Protein AF-A0A8B3FJ17-F1 (afdb_monomer_lite)

Structure (mmCIF, N/CA/C/O backbone):
data_AF-A0A8B3FJ17-F1
#
_entry.id   AF-A0A8B3FJ17-F1
#
loop_
_atom_site.group_PDB
_atom_site.id
_atom_site.type_symbol
_atom_site.label_atom_id
_atom_site.label_alt_id
_atom_site.label_comp_id
_atom_site.label_asym_id
_atom_site.label_entity_id
_atom_site.label_seq_id
_atom_site.pdbx_PDB_ins_code
_atom_site.Cartn_x
_atom_site.Cartn_y
_atom_site.Cartn_z
_atom_site.occupancy
_atom_site.B_iso_or_equiv
_atom_site.auth_seq_id
_atom_site.auth_comp_id
_atom_site.auth_asym_id
_atom_site.auth_atom_id
_atom_site.pdbx_PDB_model_num
ATOM 1 N N . MET A 1 1 ? -1.908 -9.392 -27.561 1.00 45.31 1 MET A N 1
ATOM 2 C CA . MET A 1 1 ? -1.127 -8.483 -26.697 1.00 45.31 1 MET A CA 1
ATOM 3 C C . MET A 1 1 ? -0.615 -7.382 -27.611 1.00 45.31 1 MET A C 1
ATOM 5 O O . MET A 1 1 ? 0.133 -7.707 -28.519 1.00 45.31 1 MET A O 1
ATOM 9 N N . THR A 1 2 ? -1.116 -6.150 -27.501 1.00 47.72 2 THR A N 1
ATOM 10 C CA . THR A 1 2 ? -0.801 -5.062 -28.456 1.00 47.72 2 THR A CA 1
ATOM 11 C C . THR A 1 2 ? 0.356 -4.161 -28.023 1.00 47.72 2 THR A C 1
ATOM 13 O O . THR A 1 2 ? 0.663 -3.226 -28.742 1.00 47.72 2 THR A O 1
ATOM 16 N N . GLY A 1 3 ? 1.047 -4.476 -26.920 1.00 46.75 3 GLY A N 1
ATOM 17 C CA . GLY A 1 3 ? 2.439 -4.054 -26.719 1.00 46.75 3 GLY A CA 1
ATOM 18 C C . GLY A 1 3 ? 2.721 -2.548 -26.733 1.00 46.75 3 GLY A C 1
ATOM 19 O O . GLY A 1 3 ? 3.789 -2.165 -27.193 1.00 46.75 3 GLY A O 1
ATOM 20 N N . GLU A 1 4 ? 1.822 -1.709 -26.214 1.00 52.19 4 GLU A N 1
ATOM 21 C CA . GLU A 1 4 ? 2.132 -0.307 -25.905 1.00 52.19 4 GLU A CA 1
ATOM 22 C C . GLU A 1 4 ? 1.683 0.021 -24.474 1.00 52.19 4 GLU A C 1
ATOM 24 O O . GLU A 1 4 ? 0.507 -0.121 -24.136 1.00 52.19 4 GLU A O 1
ATOM 29 N N . GLY A 1 5 ? 2.638 0.435 -23.632 1.00 65.00 5 GLY A N 1
ATOM 30 C CA . GLY A 1 5 ? 2.439 0.776 -22.219 1.00 65.00 5 GLY A CA 1
ATOM 31 C C . GLY A 1 5 ? 3.121 -0.185 -21.239 1.00 65.00 5 GLY A C 1
ATOM 32 O O . GLY A 1 5 ? 3.568 -1.268 -21.609 1.00 65.00 5 GLY A O 1
ATOM 33 N N . LEU A 1 6 ? 3.202 0.230 -19.971 1.00 65.81 6 LEU A N 1
ATOM 34 C CA . LEU A 1 6 ? 3.550 -0.656 -18.855 1.00 65.81 6 LEU A CA 1
ATOM 35 C C . LEU A 1 6 ? 2.485 -1.763 -18.832 1.00 65.81 6 LEU A C 1
ATOM 37 O O . LEU A 1 6 ? 1.297 -1.460 -18.947 1.00 65.81 6 LEU A O 1
ATOM 41 N N . ASN A 1 7 ? 2.872 -3.031 -18.773 1.00 80.75 7 ASN A N 1
ATOM 42 C CA . ASN A 1 7 ? 1.971 -4.186 -18.878 1.00 80.75 7 ASN A CA 1
ATOM 43 C C . ASN A 1 7 ? 1.088 -4.387 -17.628 1.00 80.75 7 ASN A C 1
ATOM 45 O O . ASN A 1 7 ? 1.126 -5.427 -16.977 1.00 80.75 7 ASN A O 1
ATOM 49 N N . TRP A 1 8 ? 0.284 -3.379 -17.297 1.00 85.19 8 TRP A N 1
ATOM 50 C CA . TRP A 1 8 ? -0.555 -3.325 -16.110 1.00 85.19 8 TRP A CA 1
ATOM 51 C C . TRP A 1 8 ? -1.556 -4.480 -16.026 1.00 85.19 8 TRP A C 1
ATOM 53 O O . TRP A 1 8 ? -2.233 -4.819 -17.000 1.00 85.19 8 TRP A O 1
ATOM 63 N N . GLU A 1 9 ? -1.718 -5.003 -14.814 1.00 84.81 9 GLU A N 1
ATOM 64 C CA . GLU A 1 9 ? -2.832 -5.870 -14.435 1.00 84.81 9 GLU A CA 1
ATOM 65 C C . GLU A 1 9 ? -3.847 -5.087 -13.584 1.00 84.81 9 GLU A C 1
ATOM 67 O O . GLU A 1 9 ? -3.548 -4.026 -13.029 1.00 84.81 9 GLU A O 1
ATOM 72 N N . SER A 1 10 ? -5.083 -5.587 -13.520 1.00 83.94 10 SER A N 1
ATOM 73 C CA . SER A 1 10 ? -6.116 -4.999 -12.660 1.00 83.94 10 SER A CA 1
ATOM 74 C C . SER A 1 10 ? -5.854 -5.328 -11.190 1.00 83.94 10 SER A C 1
ATOM 76 O O . SER A 1 10 ? -5.374 -6.411 -10.864 1.00 83.94 10 SER A O 1
ATOM 78 N N . PHE A 1 11 ? -6.214 -4.405 -10.295 1.00 84.44 11 PHE A N 1
ATOM 79 C CA . PHE A 1 11 ? -6.176 -4.657 -8.857 1.00 84.44 11 PHE A CA 1
ATOM 80 C C . PHE A 1 11 ? -7.441 -5.380 -8.414 1.00 84.44 11 PHE A C 1
ATOM 82 O O . PHE A 1 11 ? -8.500 -4.770 -8.247 1.00 84.44 11 PHE A O 1
ATOM 89 N N . ASP A 1 12 ? -7.315 -6.685 -8.206 1.00 84.06 12 ASP A N 1
ATOM 90 C CA . ASP A 1 12 ? -8.397 -7.493 -7.668 1.00 84.06 12 ASP A CA 1
ATOM 91 C C . ASP A 1 12 ? -8.483 -7.292 -6.157 1.00 84.06 12 ASP A C 1
ATOM 93 O O . ASP A 1 12 ? -7.520 -7.520 -5.419 1.00 84.06 12 ASP A O 1
ATOM 97 N N . PHE A 1 13 ? -9.657 -6.873 -5.685 1.00 84.88 13 PHE A N 1
ATOM 98 C CA . PHE A 1 13 ? -9.923 -6.690 -4.266 1.00 84.88 13 PHE A CA 1
ATOM 99 C C . PHE A 1 13 ? -11.238 -7.327 -3.836 1.00 84.88 13 PHE A C 1
ATOM 101 O O . PHE A 1 13 ? -12.189 -7.487 -4.598 1.00 84.88 13 PHE A O 1
ATOM 108 N N . THR A 1 14 ? -11.291 -7.664 -2.556 1.00 80.94 14 THR A N 1
ATOM 109 C CA . THR A 1 14 ? -12.463 -8.188 -1.874 1.00 80.94 14 THR A CA 1
ATOM 110 C C . THR A 1 14 ? -12.806 -7.281 -0.702 1.00 80.94 14 THR A C 1
ATOM 112 O O . THR A 1 14 ? -11.935 -6.816 0.040 1.00 80.94 14 THR A O 1
ATOM 115 N N . LEU A 1 15 ? -14.102 -7.026 -0.539 1.00 79.12 15 LEU A N 1
ATOM 116 C CA . LEU A 1 15 ? -14.660 -6.341 0.620 1.00 79.12 15 LEU A CA 1
ATOM 117 C C . LEU A 1 15 ? -15.357 -7.398 1.472 1.00 79.12 15 LEU A C 1
ATOM 119 O O . LEU A 1 15 ? -16.231 -8.111 0.971 1.00 79.12 15 LEU A O 1
ATOM 123 N N . ASN A 1 16 ? -15.016 -7.516 2.757 1.00 68.06 16 ASN A N 1
ATOM 124 C CA . ASN A 1 16 ? -15.830 -8.346 3.637 1.00 68.06 16 ASN A CA 1
ATOM 125 C C . ASN A 1 16 ? -17.016 -7.523 4.138 1.00 68.06 16 ASN A C 1
ATOM 127 O O . ASN A 1 16 ? -16.906 -6.705 5.043 1.00 68.06 16 ASN A O 1
ATOM 131 N N . VAL A 1 17 ? -18.182 -7.796 3.551 1.00 59.09 17 VAL A N 1
ATOM 132 C CA . VAL A 1 17 ? -19.466 -7.138 3.858 1.00 59.09 17 VAL A CA 1
ATOM 133 C C . VAL A 1 17 ? -19.971 -7.471 5.273 1.00 59.09 17 VAL A C 1
ATOM 135 O O . VAL A 1 17 ? -20.903 -6.852 5.778 1.00 59.09 17 VAL A O 1
ATOM 138 N N . LYS A 1 18 ? -19.361 -8.448 5.958 1.00 62.88 18 LYS A N 1
ATOM 139 C CA . LYS A 1 18 ? -19.692 -8.743 7.355 1.00 62.88 18 LYS A CA 1
ATOM 140 C C . LYS A 1 18 ? -19.047 -7.702 8.260 1.00 62.88 18 LYS A C 1
ATOM 142 O O . LYS A 1 18 ? -17.852 -7.779 8.541 1.00 62.88 18 LYS A O 1
ATOM 147 N N . THR A 1 19 ? -19.867 -6.776 8.751 1.00 60.88 19 THR A N 1
ATOM 148 C CA . THR A 1 19 ? -19.503 -5.858 9.830 1.00 60.88 19 THR A CA 1
ATOM 149 C C . THR A 1 19 ? -18.885 -6.661 10.969 1.00 60.88 19 THR A C 1
ATOM 151 O O . THR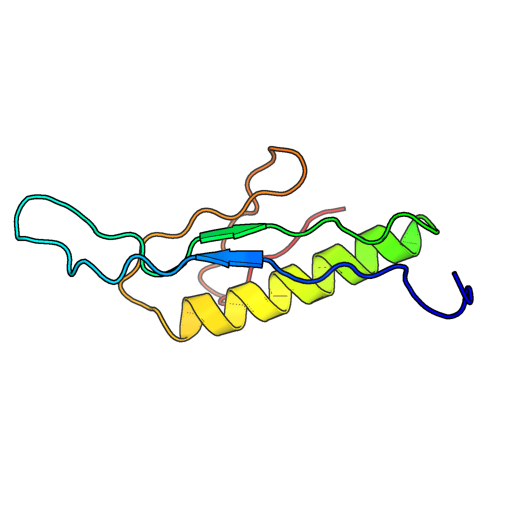 A 1 19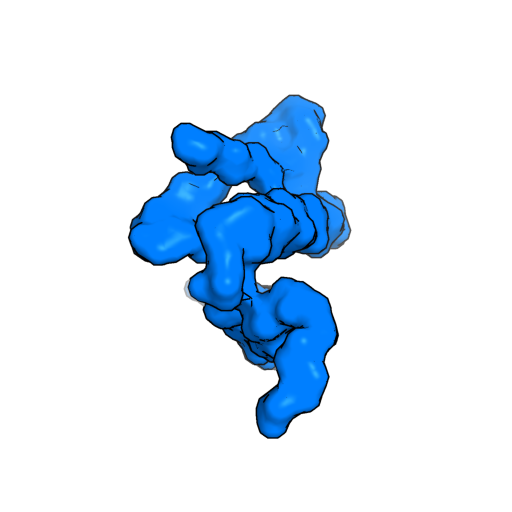 ? -19.478 -7.636 11.445 1.00 60.88 19 THR A O 1
ATOM 154 N N . GLY A 1 20 ? -17.672 -6.283 11.374 1.00 63.03 20 GLY A N 1
ATOM 155 C CA . GLY A 1 20 ? -17.045 -6.857 12.557 1.00 63.03 20 GLY A CA 1
ATOM 156 C C . GLY A 1 20 ? -17.982 -6.742 13.760 1.00 63.03 20 GLY A C 1
ATOM 157 O O . GLY A 1 20 ? -18.777 -5.807 13.853 1.00 63.03 20 GLY A O 1
ATOM 158 N N . ASN A 1 21 ? -17.919 -7.705 14.672 1.00 68.88 21 ASN A N 1
ATOM 159 C CA . ASN A 1 21 ? -18.592 -7.582 15.961 1.00 68.88 21 ASN A CA 1
ATOM 160 C C . ASN A 1 21 ? -17.566 -7.188 17.029 1.00 68.88 21 ASN A C 1
ATOM 162 O O . ASN A 1 21 ? -16.368 -7.108 16.756 1.00 68.88 21 ASN A O 1
ATOM 166 N N . VAL A 1 22 ? -18.024 -6.989 18.263 1.00 66.56 22 VAL A N 1
ATOM 167 C CA . VAL A 1 22 ? -17.165 -6.639 19.409 1.00 66.56 22 VAL A CA 1
ATOM 168 C C . VAL A 1 22 ? -15.992 -7.610 19.650 1.00 66.56 22 VAL A C 1
ATOM 170 O O . VAL A 1 22 ? -15.056 -7.251 20.354 1.00 66.56 22 VAL A O 1
ATOM 173 N N . PHE A 1 23 ? -15.992 -8.805 19.042 1.00 68.81 23 PHE A N 1
ATOM 174 C CA . PHE A 1 23 ? -14.949 -9.826 19.192 1.00 68.81 23 PHE A CA 1
ATOM 175 C C . PHE A 1 23 ? -14.157 -10.129 17.907 1.00 68.81 23 PHE A C 1
ATOM 177 O O . PHE A 1 23 ? -13.215 -10.921 17.952 1.00 68.81 23 PHE A O 1
ATOM 184 N N . ARG A 1 24 ? -14.511 -9.548 16.752 1.00 68.19 24 ARG A N 1
ATOM 185 C CA . ARG A 1 24 ? -13.830 -9.804 15.471 1.00 68.19 24 ARG A CA 1
ATOM 186 C C . ARG A 1 24 ? -13.725 -8.546 14.625 1.00 68.19 24 ARG A C 1
ATOM 188 O O . ARG A 1 24 ? -14.736 -7.985 14.211 1.00 68.19 24 ARG A O 1
ATOM 195 N N . LYS A 1 25 ? -12.488 -8.190 14.274 1.00 73.56 25 LYS A N 1
ATOM 196 C CA . LYS A 1 25 ? -12.200 -7.207 13.227 1.00 73.56 25 LYS A CA 1
ATOM 197 C C . LYS A 1 25 ? -12.609 -7.787 11.869 1.00 73.56 25 LYS A C 1
ATOM 199 O O . LYS A 1 25 ? -12.244 -8.916 11.544 1.00 73.56 25 LYS A O 1
ATOM 204 N N . GLY A 1 26 ? -13.396 -7.030 11.111 1.00 78.56 26 GLY A N 1
ATOM 205 C CA . GLY A 1 26 ? -13.701 -7.336 9.714 1.00 78.56 26 GLY A CA 1
ATOM 206 C C . GLY A 1 26 ? -12.592 -6.824 8.796 1.00 78.56 26 GLY A C 1
ATOM 207 O O . GLY A 1 26 ? -11.894 -5.871 9.135 1.00 78.56 26 GLY A O 1
ATOM 208 N N . ILE A 1 27 ? -12.432 -7.449 7.632 1.00 84.06 27 ILE A N 1
ATOM 209 C CA . ILE A 1 27 ? -11.531 -6.953 6.585 1.00 84.06 27 ILE A CA 1
ATOM 210 C C . ILE A 1 27 ? -12.309 -5.941 5.744 1.00 84.06 27 ILE A C 1
ATOM 212 O O . ILE A 1 27 ? -13.225 -6.313 5.014 1.00 84.06 27 ILE A O 1
ATOM 216 N N . VAL A 1 28 ? -11.941 -4.666 5.833 1.00 86.31 28 VAL A N 1
ATOM 217 C CA . VAL A 1 28 ? -12.580 -3.620 5.022 1.00 86.31 28 VAL A CA 1
ATOM 218 C C . VAL A 1 28 ? -12.176 -3.760 3.557 1.00 86.31 28 VAL A C 1
ATOM 220 O O . VAL A 1 28 ? -13.041 -3.765 2.690 1.00 86.31 28 VAL A O 1
ATOM 223 N N . LEU A 1 29 ? -10.880 -3.938 3.296 1.00 87.75 29 LEU A N 1
ATOM 224 C CA . LEU A 1 29 ? -10.302 -4.044 1.961 1.00 87.75 29 LEU A CA 1
ATOM 225 C C . LEU A 1 29 ? -9.133 -5.035 1.990 1.00 87.75 29 LEU A C 1
ATOM 227 O O . LEU A 1 29 ? -8.280 -4.961 2.872 1.00 87.75 29 LEU A O 1
ATOM 231 N N . SER A 1 30 ? -9.086 -5.955 1.030 1.00 90.75 30 SER A N 1
ATOM 232 C CA . SER A 1 30 ? -7.928 -6.821 0.791 1.00 90.75 30 SER A CA 1
ATOM 233 C C . SER A 1 30 ? -7.834 -7.146 -0.689 1.00 90.75 30 SER A C 1
ATOM 235 O O . SER A 1 30 ? -8.838 -7.504 -1.298 1.00 90.75 30 SER A O 1
ATOM 237 N N . GLY A 1 31 ? -6.644 -7.017 -1.262 1.00 91.69 31 GLY A N 1
ATOM 238 C CA . GLY A 1 31 ? -6.414 -7.263 -2.675 1.00 91.69 31 GLY A CA 1
ATOM 239 C C . GLY A 1 31 ? -4.935 -7.321 -3.008 1.00 91.69 31 GLY A C 1
ATOM 240 O O . GLY A 1 31 ? -4.084 -7.098 -2.142 1.00 91.69 31 GLY A O 1
ATOM 241 N N . SER A 1 32 ? -4.648 -7.629 -4.264 1.00 92.31 32 SER A N 1
ATOM 242 C CA . SER A 1 32 ? -3.295 -7.676 -4.806 1.00 92.31 32 SER A CA 1
ATOM 243 C C . SER A 1 32 ? -3.322 -7.464 -6.312 1.00 92.31 32 SER A C 1
ATOM 245 O O . SER A 1 32 ? -4.313 -7.762 -6.971 1.00 92.31 32 SER A O 1
ATOM 247 N N . THR A 1 33 ? -2.197 -7.024 -6.855 1.00 91.50 33 THR A N 1
ATOM 248 C CA . THR A 1 33 ? -1.941 -6.949 -8.293 1.00 91.50 33 THR A CA 1
ATOM 249 C C . THR A 1 33 ? -0.496 -7.337 -8.547 1.00 91.50 33 THR A C 1
ATOM 251 O O . THR A 1 33 ? 0.337 -7.250 -7.638 1.00 91.50 33 THR A O 1
ATOM 254 N N . LYS A 1 34 ? -0.182 -7.718 -9.782 1.00 90.94 34 LYS A N 1
ATOM 255 C CA . LYS A 1 34 ? 1.208 -7.779 -10.226 1.00 90.94 34 LYS A CA 1
ATOM 256 C C . LYS A 1 34 ? 1.696 -6.387 -10.601 1.00 90.94 34 LYS A C 1
ATOM 258 O O . LYS A 1 34 ? 0.918 -5.550 -11.071 1.00 90.94 34 LYS A O 1
ATOM 263 N N . LEU A 1 35 ? 2.978 -6.147 -10.350 1.00 89.62 35 LEU A N 1
ATOM 264 C CA . LEU A 1 35 ? 3.664 -4.977 -10.876 1.00 89.62 35 LEU A CA 1
ATOM 265 C C . LEU A 1 35 ? 3.963 -5.197 -12.362 1.00 89.62 35 LEU A C 1
ATOM 267 O O . LEU A 1 35 ? 4.157 -6.345 -12.768 1.00 89.62 35 LEU A O 1
ATOM 271 N N . PRO A 1 36 ? 4.016 -4.121 -13.161 1.00 88.56 36 PRO A N 1
ATOM 272 C CA . PRO A 1 36 ? 4.576 -4.199 -14.496 1.00 88.56 36 PRO A CA 1
ATOM 273 C C . PRO A 1 36 ? 6.008 -4.743 -14.447 1.00 88.56 36 PRO A C 1
ATOM 275 O O . PRO A 1 36 ? 6.793 -4.331 -13.597 1.00 88.56 36 PRO A O 1
ATOM 278 N N . ASP A 1 37 ? 6.345 -5.653 -15.353 1.00 84.62 37 ASP A N 1
ATOM 279 C CA . ASP A 1 37 ? 7.647 -6.334 -15.412 1.00 84.62 37 ASP A CA 1
ATOM 280 C C . ASP A 1 37 ? 8.268 -6.310 -16.818 1.00 84.62 37 ASP A C 1
ATOM 282 O O . ASP A 1 37 ? 9.271 -6.970 -17.083 1.00 84.62 37 ASP A O 1
ATOM 286 N N . ASN A 1 38 ? 7.688 -5.531 -17.736 1.00 84.00 38 ASN A N 1
ATOM 287 C CA . ASN A 1 38 ? 8.158 -5.452 -19.115 1.00 84.00 38 ASN A CA 1
ATOM 288 C C . ASN A 1 38 ? 9.465 -4.651 -19.293 1.00 84.00 38 ASN A C 1
ATOM 290 O O . ASN A 1 38 ? 10.071 -4.735 -20.360 1.00 84.00 38 ASN A O 1
ATOM 294 N N . ASP A 1 39 ? 9.875 -3.881 -18.282 1.00 84.06 39 ASP A N 1
ATOM 295 C CA . ASP A 1 39 ? 11.165 -3.184 -18.172 1.00 84.06 39 ASP A CA 1
ATOM 296 C C . ASP A 1 39 ? 11.477 -2.899 -16.683 1.00 84.06 39 ASP A C 1
ATOM 298 O O . ASP A 1 39 ? 10.563 -2.855 -15.860 1.00 84.06 39 ASP A O 1
ATOM 302 N N . GLU A 1 40 ? 12.743 -2.685 -16.309 1.00 78.88 40 GLU A N 1
ATOM 303 C CA . GLU A 1 40 ? 13.135 -2.437 -14.906 1.00 78.88 40 GLU A CA 1
ATOM 304 C C . GLU A 1 40 ? 12.479 -1.163 -14.349 1.00 78.88 40 GLU A C 1
ATOM 306 O O . GLU A 1 40 ? 11.963 -1.144 -13.229 1.00 78.88 40 GLU A O 1
ATOM 311 N N . GLU A 1 41 ? 12.425 -0.104 -15.159 1.00 87.12 41 GLU A N 1
ATOM 312 C CA . GLU A 1 41 ? 11.777 1.151 -14.772 1.00 87.12 41 GLU A CA 1
ATOM 313 C C . GLU A 1 41 ? 10.255 0.979 -14.637 1.00 87.12 41 GLU A C 1
ATOM 315 O O . GLU A 1 41 ? 9.604 1.677 -13.855 1.00 87.12 41 GLU A O 1
ATOM 320 N N . ALA A 1 42 ? 9.674 0.001 -15.341 1.00 87.44 42 ALA A N 1
ATOM 321 C CA . ALA A 1 42 ? 8.243 -0.260 -15.300 1.00 87.44 42 ALA A CA 1
ATOM 322 C C . ALA A 1 42 ? 7.780 -0.741 -13.920 1.00 87.44 42 ALA A C 1
ATOM 324 O O . ALA A 1 42 ? 6.766 -0.260 -13.403 1.00 87.44 42 ALA A O 1
ATOM 325 N N . ALA A 1 43 ? 8.555 -1.635 -13.301 1.00 88.00 43 ALA A N 1
ATOM 326 C CA . ALA A 1 43 ? 8.287 -2.126 -11.954 1.00 88.00 43 ALA A CA 1
ATOM 327 C C . ALA A 1 43 ? 8.370 -0.996 -10.923 1.00 88.00 43 ALA A C 1
ATOM 329 O O . ALA A 1 43 ? 7.516 -0.895 -10.037 1.00 88.00 43 ALA A O 1
ATOM 330 N N . TRP A 1 44 ? 9.355 -0.105 -11.073 1.00 88.75 44 TRP A N 1
ATOM 331 C CA . TRP A 1 44 ? 9.534 1.043 -10.188 1.00 88.75 44 TRP A CA 1
ATOM 332 C C . TRP A 1 44 ? 8.381 2.052 -10.297 1.00 88.75 44 TRP A C 1
ATOM 334 O O . TRP A 1 44 ? 7.792 2.421 -9.277 1.00 88.75 44 TRP A O 1
ATOM 344 N N . ILE A 1 45 ? 7.978 2.426 -11.517 1.00 90.31 45 ILE A N 1
ATOM 345 C CA . ILE A 1 45 ? 6.808 3.291 -11.752 1.00 90.31 45 ILE A CA 1
ATOM 346 C C . ILE A 1 45 ? 5.536 2.643 -11.184 1.00 90.31 45 ILE A C 1
ATOM 348 O O . ILE A 1 45 ? 4.731 3.308 -10.526 1.00 90.31 45 ILE A O 1
ATOM 352 N N . GLY A 1 46 ? 5.372 1.333 -11.394 1.00 90.44 46 GLY A N 1
ATOM 353 C CA . GLY A 1 46 ? 4.285 0.539 -10.828 1.00 90.44 46 GLY A CA 1
ATOM 354 C C . GLY A 1 46 ? 4.212 0.622 -9.310 1.00 90.44 46 GLY A C 1
ATOM 355 O O . GLY A 1 46 ? 3.158 0.909 -8.739 1.00 90.44 46 GLY A O 1
ATOM 356 N N . MET A 1 47 ? 5.350 0.409 -8.660 1.00 91.00 47 MET A N 1
ATOM 357 C CA . MET A 1 47 ? 5.491 0.464 -7.212 1.00 91.00 47 MET A CA 1
ATOM 358 C C . MET A 1 47 ? 5.136 1.850 -6.664 1.00 91.00 47 MET A C 1
ATOM 360 O O . MET A 1 47 ? 4.343 1.949 -5.727 1.00 91.00 47 MET A O 1
ATOM 364 N N . GLN A 1 48 ? 5.649 2.923 -7.273 1.00 91.81 48 GLN A N 1
ATOM 365 C CA . GLN A 1 48 ? 5.332 4.297 -6.873 1.00 91.81 48 GLN A CA 1
ATOM 366 C C . GLN A 1 48 ? 3.837 4.609 -7.015 1.00 91.81 48 GLN A C 1
ATOM 368 O O . GLN A 1 48 ? 3.229 5.136 -6.081 1.00 91.81 48 GLN A O 1
ATOM 373 N N . HIS A 1 49 ? 3.233 4.232 -8.147 1.00 92.56 49 HIS A N 1
ATOM 374 C CA . HIS A 1 49 ? 1.809 4.433 -8.407 1.00 92.56 49 HIS A CA 1
ATOM 375 C C . HIS A 1 49 ? 0.931 3.763 -7.339 1.00 92.56 49 HIS A C 1
ATOM 377 O O . HIS A 1 49 ? 0.059 4.405 -6.747 1.00 92.56 49 HIS A O 1
ATOM 383 N N . TRP A 1 50 ? 1.189 2.486 -7.041 1.00 92.88 50 TRP A N 1
ATOM 384 C CA . TRP A 1 50 ? 0.406 1.750 -6.049 1.00 92.88 50 TRP A CA 1
ATOM 385 C C . TRP A 1 50 ? 0.649 2.238 -4.622 1.00 92.88 50 TRP A C 1
ATOM 387 O O . TRP A 1 50 ? -0.305 2.334 -3.849 1.00 92.88 50 TRP A O 1
ATOM 397 N N . CYS A 1 51 ? 1.881 2.610 -4.267 1.00 94.44 51 CYS A N 1
ATOM 398 C CA . CYS A 1 51 ? 2.164 3.225 -2.971 1.00 94.44 51 CYS A CA 1
ATOM 399 C C . CYS A 1 51 ? 1.393 4.536 -2.785 1.00 94.44 51 CYS A C 1
ATOM 401 O O . CYS A 1 51 ? 0.805 4.740 -1.720 1.00 94.44 51 CYS A O 1
ATOM 403 N N . GLN A 1 52 ? 1.323 5.390 -3.810 1.00 95.25 52 GLN A N 1
ATOM 404 C CA . GLN A 1 52 ? 0.519 6.610 -3.759 1.00 95.25 52 GLN A CA 1
ATOM 405 C C . GLN A 1 52 ? -0.972 6.287 -3.576 1.00 95.25 52 GLN A C 1
ATOM 407 O O . GLN A 1 52 ? -1.586 6.758 -2.619 1.00 95.25 52 GLN A O 1
ATOM 412 N N . CYS A 1 53 ? -1.539 5.428 -4.428 1.00 94.44 53 CYS A N 1
ATOM 413 C CA . CYS A 1 53 ? -2.956 5.062 -4.364 1.00 94.44 53 CYS A CA 1
ATOM 414 C C . CYS A 1 53 ? -3.343 4.476 -2.992 1.00 94.44 53 CYS A C 1
ATOM 416 O O . CYS A 1 53 ? -4.305 4.914 -2.359 1.00 94.44 53 CYS A O 1
ATOM 418 N N . LEU A 1 54 ? -2.552 3.537 -2.463 1.00 94.81 54 LEU A N 1
ATOM 419 C CA . LEU A 1 54 ? -2.798 2.940 -1.146 1.00 94.81 54 LEU A CA 1
ATOM 420 C C . LEU A 1 54 ? -2.661 3.955 -0.003 1.00 94.81 54 LEU A C 1
ATOM 422 O O . LEU A 1 54 ? -3.335 3.817 1.020 1.00 94.81 54 LEU A O 1
ATOM 426 N N . SER A 1 55 ? -1.829 4.986 -0.167 1.00 96.50 55 SER A N 1
ATOM 427 C CA . SER A 1 55 ? -1.700 6.073 0.812 1.00 96.50 55 SER A CA 1
ATOM 428 C C . SER A 1 55 ? -2.955 6.936 0.881 1.00 96.50 55 SER A C 1
ATOM 430 O O . SER A 1 55 ? -3.417 7.274 1.975 1.00 96.50 55 SER A O 1
ATOM 432 N N . GLU A 1 56 ? -3.545 7.239 -0.275 1.00 96.44 56 GLU A N 1
ATOM 433 C CA . GLU A 1 56 ? -4.812 7.964 -0.372 1.00 96.44 56 GLU A CA 1
ATOM 434 C C . GLU A 1 56 ? -5.943 7.165 0.295 1.00 96.44 56 GLU A C 1
ATOM 436 O O . GLU A 1 56 ? -6.661 7.694 1.150 1.00 96.44 56 GLU A O 1
ATOM 441 N N . ILE A 1 57 ? -6.043 5.861 0.008 1.00 94.19 57 ILE A N 1
ATOM 442 C CA . ILE A 1 57 ? -7.074 4.997 0.604 1.00 94.19 57 ILE A CA 1
ATOM 443 C C . ILE A 1 57 ? -6.881 4.866 2.123 1.00 94.19 57 ILE A C 1
ATOM 445 O O . ILE A 1 57 ? -7.845 5.001 2.881 1.00 94.19 57 ILE A O 1
ATOM 449 N N . ARG A 1 58 ? -5.650 4.645 2.606 1.00 95.38 58 ARG A N 1
ATOM 450 C CA . ARG A 1 58 ? -5.368 4.587 4.051 1.00 95.38 58 ARG A CA 1
ATOM 451 C C . ARG A 1 58 ? -5.724 5.887 4.759 1.00 95.38 58 ARG A C 1
ATOM 453 O O . ARG A 1 58 ? -6.260 5.847 5.866 1.00 95.38 58 ARG A O 1
ATOM 460 N N . THR A 1 59 ? -5.458 7.024 4.124 1.00 95.44 59 THR A N 1
ATOM 461 C CA . THR A 1 59 ? -5.812 8.341 4.665 1.00 95.44 59 THR A CA 1
ATOM 462 C C . THR A 1 59 ? -7.328 8.525 4.761 1.00 95.44 59 THR A C 1
ATOM 464 O O . THR A 1 59 ? -7.800 9.139 5.716 1.00 95.44 59 THR A O 1
ATOM 467 N N . ALA A 1 60 ? -8.101 7.951 3.835 1.00 94.38 60 ALA A N 1
ATOM 468 C CA . ALA A 1 60 ? -9.562 7.938 3.906 1.00 94.38 60 ALA A CA 1
ATOM 469 C C . ALA A 1 60 ? -10.111 6.959 4.969 1.00 94.38 60 ALA A C 1
ATOM 471 O O . ALA A 1 60 ? -11.141 7.228 5.586 1.00 94.38 60 ALA A O 1
ATOM 472 N N . LEU A 1 61 ? -9.423 5.839 5.222 1.00 91.06 61 LEU A N 1
ATOM 473 C CA . LEU A 1 61 ? -9.821 4.789 6.172 1.00 91.06 61 LEU A CA 1
ATOM 474 C C . LEU A 1 61 ? -8.962 4.813 7.452 1.00 91.06 61 LEU A C 1
ATOM 476 O O . LEU A 1 61 ? -8.245 3.860 7.776 1.00 91.06 61 LEU A O 1
ATOM 480 N N . THR A 1 62 ? -9.071 5.906 8.208 1.00 89.31 62 THR A N 1
ATOM 481 C CA . THR A 1 62 ? -8.205 6.253 9.355 1.00 89.31 62 THR A CA 1
ATOM 482 C C . THR A 1 62 ? -8.247 5.288 10.542 1.00 89.31 62 THR A C 1
ATOM 484 O O . THR A 1 62 ? -7.307 5.251 11.334 1.00 89.31 62 THR A O 1
ATOM 487 N N . HIS A 1 63 ? -9.318 4.510 10.690 1.00 86.56 63 HIS A N 1
ATOM 488 C CA . HIS A 1 63 ? -9.524 3.609 11.833 1.00 86.56 63 HIS A CA 1
ATOM 489 C C . HIS A 1 63 ? -9.253 2.134 11.509 1.00 86.56 63 HIS A C 1
ATOM 491 O O . HIS A 1 63 ? -9.600 1.252 12.294 1.00 86.56 63 HIS A O 1
ATOM 497 N N . CYS A 1 64 ? -8.649 1.857 10.352 1.00 89.19 64 CYS A N 1
ATOM 498 C CA . CYS A 1 64 ? -8.286 0.506 9.942 1.00 89.19 64 CYS A CA 1
ATOM 499 C C . CYS A 1 64 ? -6.823 0.196 10.267 1.00 89.19 64 CYS A C 1
ATOM 501 O O . CYS A 1 64 ? -5.951 1.063 10.221 1.00 89.19 64 CYS A O 1
ATOM 503 N N . GLU A 1 65 ? -6.547 -1.075 10.542 1.00 90.81 65 GLU A N 1
ATOM 504 C CA . GLU A 1 65 ? -5.184 -1.598 10.524 1.00 90.81 65 GLU A CA 1
ATOM 505 C C . GLU A 1 65 ? -4.800 -1.939 9.088 1.00 90.81 65 GLU A C 1
ATOM 507 O O . GLU A 1 65 ? -5.589 -2.526 8.348 1.00 90.81 65 GLU A O 1
ATOM 512 N N . TRP A 1 66 ? -3.579 -1.578 8.704 1.00 93.38 66 TRP A N 1
ATOM 513 C CA . TRP A 1 66 ? -3.092 -1.727 7.340 1.00 93.38 66 TRP A CA 1
ATOM 514 C C . TRP A 1 66 ? -1.831 -2.578 7.298 1.00 93.38 66 TRP A C 1
ATOM 516 O O . TRP A 1 66 ? -0.912 -2.389 8.095 1.00 93.38 66 TRP A O 1
ATOM 526 N N . ARG A 1 67 ? -1.766 -3.470 6.310 1.00 93.12 67 ARG A N 1
ATOM 527 C CA . ARG A 1 67 ? -0.564 -4.210 5.927 1.00 93.12 67 ARG A CA 1
ATOM 528 C C . ARG A 1 67 ? -0.409 -4.096 4.417 1.00 93.12 67 ARG A C 1
ATOM 530 O O . ARG A 1 67 ? -1.313 -4.489 3.690 1.00 93.12 67 ARG A O 1
ATOM 537 N N . VAL A 1 68 ? 0.722 -3.559 3.973 1.00 93.75 68 VAL A N 1
ATOM 538 C CA . VAL A 1 68 ? 1.073 -3.425 2.555 1.00 93.75 68 VAL A CA 1
ATOM 539 C C . VAL A 1 68 ? 2.415 -4.104 2.348 1.00 93.75 68 VAL A C 1
ATOM 541 O O . VAL A 1 68 ? 3.358 -3.847 3.098 1.00 93.75 68 VAL A O 1
ATOM 544 N N . THR A 1 69 ? 2.484 -4.990 1.362 1.00 93.69 69 THR A N 1
ATOM 545 C CA . THR A 1 69 ? 3.672 -5.788 1.054 1.00 93.69 69 THR A CA 1
ATOM 546 C C . THR A 1 69 ? 3.938 -5.797 -0.442 1.00 93.69 69 THR A C 1
ATOM 548 O O . THR A 1 69 ? 2.992 -5.841 -1.225 1.00 93.69 69 THR A O 1
ATOM 551 N N . ILE A 1 70 ? 5.211 -5.819 -0.822 1.00 89.94 70 ILE A N 1
ATOM 552 C CA . ILE A 1 70 ? 5.684 -6.023 -2.195 1.00 89.94 70 ILE A CA 1
ATOM 553 C C . ILE A 1 70 ? 6.721 -7.137 -2.140 1.00 89.94 70 ILE A C 1
ATOM 555 O O . ILE A 1 70 ? 7.657 -7.035 -1.353 1.00 89.94 70 ILE A O 1
ATOM 559 N N . GLU A 1 71 ? 6.525 -8.206 -2.918 1.00 85.62 71 GLU A N 1
ATOM 560 C CA . GLU A 1 71 ? 7.396 -9.398 -2.903 1.00 85.62 71 GLU A CA 1
ATOM 561 C C . GLU A 1 71 ? 7.728 -9.868 -1.471 1.00 85.62 71 GLU A C 1
ATOM 563 O O . GLU A 1 71 ? 8.885 -10.014 -1.082 1.00 85.62 71 GLU A O 1
ATOM 568 N N . ASP A 1 72 ? 6.690 -9.999 -0.639 1.00 86.69 72 ASP A N 1
ATOM 569 C CA . ASP A 1 72 ? 6.762 -10.369 0.785 1.00 86.69 72 ASP A CA 1
ATOM 570 C C . ASP A 1 72 ? 7.476 -9.374 1.722 1.00 86.69 72 ASP A C 1
ATOM 572 O O . ASP A 1 72 ? 7.510 -9.571 2.940 1.00 86.69 72 ASP A O 1
ATOM 576 N N . ARG A 1 73 ? 7.977 -8.247 1.209 1.00 88.81 73 ARG A N 1
ATOM 577 C CA . ARG A 1 73 ? 8.558 -7.169 2.019 1.00 88.81 73 ARG A CA 1
ATOM 578 C C . ARG A 1 73 ? 7.487 -6.172 2.422 1.00 88.81 73 ARG A C 1
ATOM 580 O O . ARG A 1 73 ? 6.791 -5.616 1.578 1.00 88.81 73 ARG A O 1
ATOM 587 N N . SER A 1 74 ? 7.360 -5.915 3.722 1.00 92.12 74 SER A N 1
ATOM 588 C CA . SER A 1 74 ? 6.442 -4.888 4.222 1.00 92.12 74 SER A CA 1
ATOM 589 C C . SER A 1 74 ? 6.930 -3.496 3.832 1.00 92.12 74 SER A C 1
ATOM 591 O O . SER A 1 74 ? 8.078 -3.151 4.102 1.00 92.12 74 SER A O 1
ATOM 593 N N . ILE A 1 75 ? 6.036 -2.674 3.285 1.00 93.44 75 ILE A N 1
ATOM 594 C CA . ILE A 1 75 ? 6.323 -1.264 3.014 1.00 93.44 75 ILE A CA 1
ATOM 595 C C . ILE A 1 75 ? 5.933 -0.444 4.250 1.00 93.44 75 ILE A C 1
ATOM 597 O O . ILE A 1 75 ? 4.771 -0.504 4.677 1.00 93.44 75 ILE A O 1
ATOM 601 N N . PRO A 1 76 ? 6.877 0.282 4.876 1.00 93.00 76 PRO A N 1
ATOM 602 C CA . PRO A 1 76 ? 6.583 1.070 6.061 1.00 93.00 76 PRO A CA 1
ATOM 603 C C . PRO A 1 76 ? 5.674 2.251 5.716 1.00 93.00 76 PRO A C 1
ATOM 605 O O . P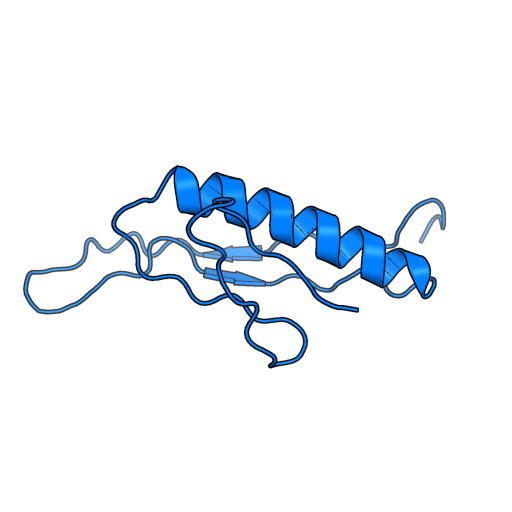RO A 1 76 ? 5.736 2.828 4.631 1.00 93.00 76 PRO A O 1
ATOM 608 N N . TRP A 1 77 ? 4.822 2.607 6.672 1.00 95.31 77 TRP A N 1
ATOM 609 C CA . TRP A 1 77 ? 4.019 3.820 6.603 1.00 95.31 77 TRP A CA 1
ATOM 610 C C . TRP A 1 77 ? 4.761 4.971 7.261 1.00 95.31 77 TRP A C 1
ATOM 612 O O . TRP A 1 77 ? 5.065 4.904 8.455 1.00 95.31 77 TRP A O 1
ATOM 622 N N . ASP A 1 78 ? 4.987 6.037 6.506 1.00 95.19 78 ASP A N 1
ATOM 623 C CA . ASP A 1 78 ? 5.442 7.302 7.052 1.00 95.19 78 ASP A CA 1
ATOM 624 C C . ASP A 1 78 ? 4.241 8.060 7.628 1.00 95.19 78 ASP A C 1
ATOM 626 O O . ASP A 1 78 ? 3.295 8.422 6.925 1.00 95.19 78 ASP A O 1
ATOM 630 N N . THR A 1 79 ? 4.263 8.275 8.943 1.00 93.56 79 THR A N 1
ATOM 631 C CA . THR A 1 79 ? 3.162 8.941 9.648 1.00 93.56 79 THR A CA 1
ATOM 632 C C . THR A 1 79 ? 3.171 10.454 9.442 1.00 93.56 79 THR A C 1
ATOM 634 O O . THR A 1 79 ? 2.100 11.061 9.455 1.00 93.56 79 THR A O 1
ATOM 637 N N . GLU A 1 80 ? 4.342 11.055 9.228 1.00 94.38 80 GLU A N 1
ATOM 638 C CA . GLU A 1 80 ? 4.490 12.492 8.994 1.00 94.38 80 GLU A CA 1
ATOM 639 C C . GLU A 1 80 ? 4.082 12.837 7.560 1.00 94.38 80 GLU A C 1
ATOM 641 O O . GLU A 1 80 ? 3.209 13.680 7.351 1.00 94.38 80 GLU A O 1
ATOM 646 N N . ALA A 1 81 ? 4.628 12.110 6.581 1.00 94.81 81 ALA A N 1
ATOM 647 C CA . ALA A 1 81 ? 4.296 12.302 5.171 1.00 94.81 81 ALA A CA 1
ATOM 648 C C . ALA A 1 81 ? 2.904 11.763 4.793 1.00 94.81 81 ALA A C 1
ATOM 650 O O . ALA A 1 81 ? 2.385 12.094 3.728 1.00 94.81 81 ALA A O 1
ATOM 651 N N . LYS A 1 82 ? 2.298 10.929 5.653 1.00 95.88 82 LYS A N 1
ATOM 652 C CA . LYS A 1 82 ? 1.067 10.170 5.374 1.00 95.88 82 LYS A CA 1
ATOM 653 C C . LYS A 1 82 ? 1.163 9.398 4.058 1.00 95.88 82 LYS A C 1
ATOM 655 O O . LYS A 1 82 ? 0.258 9.453 3.223 1.00 95.88 82 LYS A O 1
ATOM 660 N N . ALA A 1 83 ? 2.270 8.685 3.884 1.00 96.50 83 ALA A N 1
ATOM 661 C CA . ALA A 1 83 ? 2.559 7.979 2.650 1.00 96.50 83 ALA A CA 1
ATOM 662 C C . ALA A 1 83 ? 3.275 6.648 2.891 1.00 96.50 83 ALA A C 1
ATOM 664 O O . ALA A 1 83 ? 4.073 6.492 3.816 1.00 96.50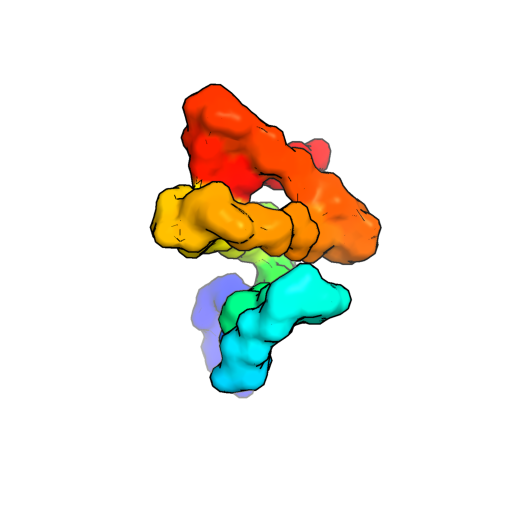 83 ALA A O 1
ATOM 665 N N . TYR A 1 84 ? 3.015 5.689 2.011 1.00 95.62 84 TYR A N 1
ATOM 666 C CA . TYR A 1 84 ? 3.903 4.561 1.784 1.00 95.62 84 TYR A CA 1
ATOM 667 C C . TYR A 1 84 ? 5.051 5.029 0.895 1.00 95.62 84 TYR A C 1
ATOM 669 O O . TYR A 1 84 ? 4.816 5.502 -0.215 1.00 95.62 84 TYR A O 1
ATOM 677 N N . SER A 1 85 ? 6.281 4.889 1.385 1.00 87.00 85 SER A N 1
ATOM 678 C CA . SER A 1 85 ? 7.480 5.228 0.623 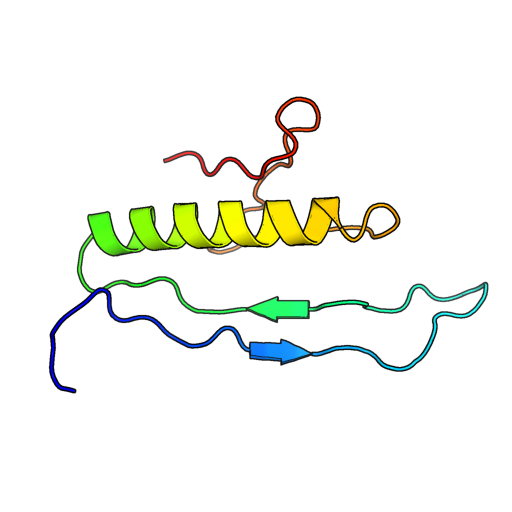1.00 87.00 85 SER A CA 1
ATOM 679 C C . SER A 1 85 ? 8.228 3.944 0.271 1.00 87.00 85 SER A C 1
ATOM 681 O O . SER A 1 85 ? 8.813 3.315 1.161 1.00 87.00 85 SER A O 1
ATOM 683 N N . PRO A 1 86 ? 8.170 3.494 -0.991 1.00 81.19 86 PRO A N 1
ATOM 684 C CA . PRO A 1 86 ? 8.983 2.382 -1.439 1.00 81.19 86 PRO A CA 1
ATOM 685 C C . PRO A 1 86 ? 10.448 2.826 -1.510 1.00 81.19 86 PRO A C 1
ATOM 687 O O . PRO A 1 86 ? 10.766 3.857 -2.098 1.00 81.19 86 PRO A O 1
ATOM 690 N N . THR A 1 87 ? 11.353 2.057 -0.912 1.00 78.69 87 THR A N 1
ATOM 691 C CA . THR A 1 87 ? 12.797 2.245 -1.102 1.00 78.69 87 THR A CA 1
ATOM 692 C C . THR A 1 87 ? 13.255 1.382 -2.268 1.00 78.69 87 THR A C 1
ATOM 694 O O . THR A 1 87 ? 12.845 0.222 -2.347 1.00 78.69 87 THR A O 1
ATOM 697 N N . ARG A 1 88 ? 14.093 1.939 -3.145 1.00 64.00 88 ARG A N 1
ATOM 698 C CA . ARG A 1 88 ? 14.765 1.166 -4.194 1.00 64.00 88 ARG A CA 1
ATOM 699 C C . ARG A 1 88 ? 15.831 0.250 -3.593 1.00 64.00 88 ARG A C 1
ATOM 701 O O . ARG A 1 88 ? 16.420 0.645 -2.560 1.00 64.00 88 ARG A O 1
#

Foldseek 3Di:
DPDDDQPWDDWDKDADPDPADPVDDGDGIDTDTDFRDPDPVRNVVRVVVVFAVVLVVCVVVVPDDDFDDDPNHTFDADPVVSTRDDDD

Secondary structure (DSSP, 8-state):
----S------EEE---S--BTTB---S-EEE-PPP-SSHHHHHHHHHHHHHHHHHHHHH-TTS----EETTEEPPEETTTTEE----

Sequence (88 aa):
MTGEGLNWESFDFTLNVKTGNVFRKGIVLSGSTKLPDNDEEAAWIGMQHWCQCLSEIRTALTHCEWRVTIEDRSIPWDTEAKAYSPTR

pLDDT: mean 84.19, std 12.47, range [45.31, 96.5]

Organism: Pectobacterium parmentieri (NCBI:txid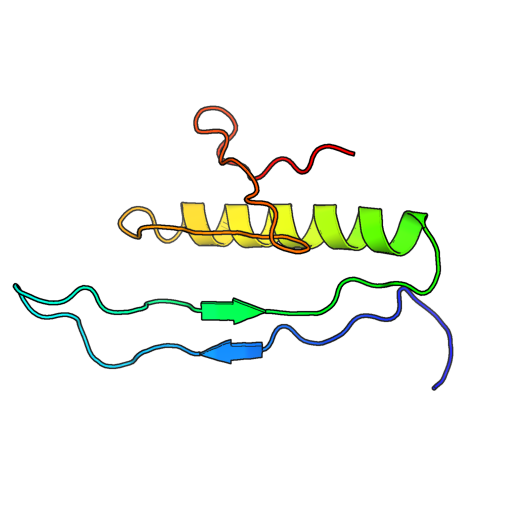1905730)

Radius of gyration: 15.05 Å; chains: 1; bounding box: 34×23×48 Å